Protein AF-A0A1Q3AMD6-F1 (afdb_monomer_lite)

Structure (mmCIF, N/CA/C/O backbone):
data_AF-A0A1Q3AMD6-F1
#
_entry.id   AF-A0A1Q3AMD6-F1
#
loop_
_atom_site.group_PDB
_atom_site.id
_atom_site.type_symbol
_atom_site.label_atom_id
_atom_site.label_alt_id
_atom_site.label_comp_id
_atom_site.label_asym_id
_atom_site.label_entity_id
_atom_site.label_seq_id
_atom_site.pdbx_PDB_ins_code
_atom_site.Cartn_x
_atom_site.Cartn_y
_atom_site.Cartn_z
_atom_site.occupancy
_atom_site.B_iso_or_equiv
_atom_site.auth_seq_id
_atom_site.auth_comp_id
_atom_site.auth_asym_id
_atom_site.auth_atom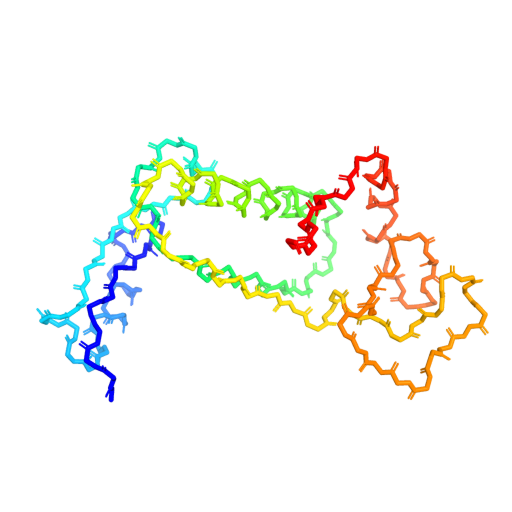_id
_atom_site.pdbx_PDB_model_num
ATOM 1 N N . GLU A 1 1 ? -18.219 3.209 -0.320 1.00 72.12 1 GLU A N 1
ATOM 2 C CA . GLU A 1 1 ? -17.200 2.530 0.516 1.00 72.12 1 GLU A CA 1
ATOM 3 C C . GLU A 1 1 ? -17.534 1.054 0.684 1.00 72.12 1 GLU A C 1
ATOM 5 O O . GLU A 1 1 ? -18.669 0.678 0.427 1.00 72.12 1 GLU A O 1
ATOM 10 N N . LYS A 1 2 ? -16.568 0.212 1.083 1.00 88.62 2 LYS A N 1
ATOM 11 C CA . LYS A 1 2 ? -16.749 -1.252 1.198 1.00 88.62 2 LYS A CA 1
ATOM 12 C C . LYS A 1 2 ? -16.895 -1.769 2.644 1.00 88.62 2 LYS A C 1
ATOM 14 O O . LYS A 1 2 ? -16.823 -2.973 2.854 1.00 88.62 2 LYS A O 1
ATOM 19 N N . GLY A 1 3 ? -17.067 -0.881 3.629 1.00 90.75 3 GLY A N 1
ATOM 20 C CA . GLY A 1 3 ? -17.330 -1.251 5.031 1.00 90.75 3 GLY A CA 1
ATOM 21 C C . GLY A 1 3 ? -16.133 -1.780 5.835 1.00 90.75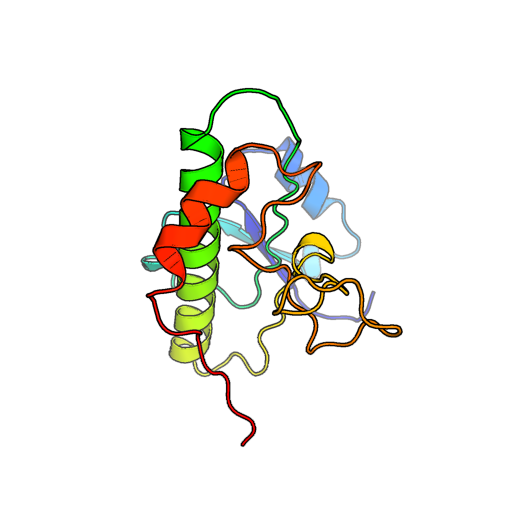 3 GLY A C 1
ATOM 22 O O . GLY A 1 3 ? -16.329 -2.331 6.913 1.00 90.75 3 GLY A O 1
ATOM 23 N N . TYR A 1 4 ? -14.898 -1.631 5.345 1.00 89.38 4 TYR A N 1
ATOM 24 C CA . TYR A 1 4 ? -13.698 -2.060 6.073 1.00 89.38 4 TYR A CA 1
ATOM 25 C C . TYR A 1 4 ? -13.229 -1.005 7.081 1.00 89.38 4 TYR A C 1
ATOM 27 O O . TYR A 1 4 ? -13.234 0.187 6.774 1.00 89.38 4 TYR A O 1
ATOM 35 N N . THR A 1 5 ? -12.747 -1.454 8.242 1.00 92.62 5 THR A N 1
ATOM 36 C CA . THR A 1 5 ? -11.927 -0.632 9.143 1.00 92.62 5 THR A CA 1
ATOM 37 C C . THR A 1 5 ? -10.512 -0.527 8.580 1.00 92.62 5 THR A C 1
ATOM 39 O O . THR A 1 5 ? -9.862 -1.543 8.322 1.00 92.62 5 THR A O 1
ATOM 42 N N . VAL A 1 6 ? -10.031 0.698 8.387 1.00 91.62 6 VAL A N 1
ATOM 43 C CA . VAL A 1 6 ? -8.715 1.004 7.827 1.00 91.62 6 VAL A CA 1
ATOM 44 C C . VAL A 1 6 ? -7.791 1.460 8.946 1.00 91.62 6 VAL A C 1
ATOM 46 O O . VAL A 1 6 ? -8.031 2.466 9.607 1.00 91.62 6 VAL A O 1
ATOM 49 N N . HIS A 1 7 ? -6.709 0.715 9.148 1.00 90.69 7 HIS A N 1
ATOM 50 C CA . HIS A 1 7 ? -5.602 1.140 9.998 1.00 90.69 7 HIS A CA 1
ATOM 51 C C . HIS A 1 7 ? -4.534 1.751 9.094 1.00 90.69 7 HIS A C 1
ATOM 53 O O . HIS A 1 7 ? -3.923 1.029 8.307 1.00 90.69 7 HIS A O 1
ATOM 59 N N . ALA A 1 8 ? -4.337 3.063 9.182 1.00 90.50 8 ALA A N 1
ATOM 60 C CA . ALA A 1 8 ? -3.388 3.798 8.353 1.00 90.50 8 ALA A CA 1
ATOM 61 C C . ALA A 1 8 ? -2.226 4.333 9.193 1.00 90.50 8 ALA A C 1
ATOM 63 O O . ALA A 1 8 ? -2.380 4.639 10.376 1.00 90.50 8 ALA A O 1
ATOM 64 N N . THR A 1 9 ? -1.059 4.460 8.572 1.00 89.00 9 THR A N 1
ATOM 65 C CA . THR A 1 9 ? 0.148 4.991 9.210 1.00 89.00 9 THR A CA 1
ATOM 66 C C . THR A 1 9 ? 0.521 6.346 8.624 1.00 89.00 9 THR A C 1
ATOM 68 O O . THR A 1 9 ? 0.535 6.499 7.403 1.00 89.00 9 THR A O 1
ATOM 71 N N . LEU A 1 10 ? 0.888 7.302 9.477 1.00 90.00 10 LEU A N 1
ATOM 72 C CA . LEU A 1 10 ? 1.539 8.553 9.084 1.00 90.00 10 LEU A CA 1
ATOM 73 C C . LEU A 1 10 ? 2.894 8.669 9.777 1.00 90.00 10 LEU A C 1
ATOM 75 O O . LEU A 1 10 ? 3.048 8.245 10.919 1.00 90.00 10 LEU A O 1
ATOM 79 N N . ARG A 1 11 ? 3.854 9.330 9.125 1.00 87.88 11 ARG A N 1
ATOM 80 C CA . ARG A 1 11 ? 5.160 9.621 9.736 1.00 87.88 11 ARG A CA 1
ATOM 81 C C . ARG A 1 11 ? 5.045 10.552 10.947 1.00 87.88 11 ARG A C 1
ATOM 83 O O . ARG A 1 11 ? 5.779 10.397 11.914 1.00 87.88 11 ARG A O 1
ATOM 90 N N . ASN A 1 12 ? 4.117 11.508 10.902 1.00 88.81 12 ASN A N 1
ATOM 91 C CA . ASN A 1 12 ? 3.904 12.485 11.964 1.00 88.81 12 ASN A CA 1
ATOM 92 C C . ASN A 1 12 ? 2.404 12.759 12.143 1.00 88.81 12 ASN A C 1
ATOM 94 O O . ASN A 1 12 ? 1.777 13.320 11.247 1.00 88.81 12 ASN A O 1
ATOM 98 N N . LEU A 1 13 ? 1.840 12.389 13.296 1.00 91.06 13 LEU A N 1
ATOM 99 C CA . LEU A 1 13 ? 0.444 12.693 13.640 1.00 91.06 13 LEU A CA 1
ATOM 100 C C . LEU A 1 13 ? 0.240 14.144 14.110 1.00 91.06 13 LEU A C 1
ATOM 102 O O . LEU A 1 13 ? -0.897 14.584 14.236 1.00 91.06 13 LEU A O 1
ATOM 106 N N . GLY A 1 14 ? 1.317 14.892 14.362 1.00 93.19 14 GLY A N 1
ATOM 107 C CA . GLY A 1 14 ? 1.265 16.325 14.658 1.00 93.19 14 GLY A CA 1
ATOM 108 C C . GLY A 1 14 ? 1.107 17.215 13.420 1.00 93.19 14 GLY A C 1
ATOM 109 O O . GLY A 1 14 ? 0.896 18.415 13.562 1.00 93.19 14 GLY A O 1
ATOM 110 N N . ASP A 1 15 ? 1.205 16.656 12.209 1.00 93.25 15 ASP A N 1
ATOM 111 C CA . ASP A 1 15 ? 0.948 17.386 10.964 1.00 93.25 15 ASP A CA 1
ATOM 112 C C . ASP A 1 15 ? -0.564 17.458 10.712 1.00 93.25 15 ASP A C 1
ATOM 114 O O . ASP A 1 15 ? -1.136 16.613 10.014 1.00 93.25 15 ASP A O 1
ATOM 118 N N . SER A 1 16 ? -1.213 18.458 11.318 1.00 93.12 16 SER A N 1
ATOM 119 C CA . SER A 1 16 ? -2.667 18.639 11.238 1.00 93.12 16 SER A CA 1
ATOM 120 C C . SER A 1 16 ? -3.158 18.700 9.797 1.00 93.12 16 SER A C 1
ATOM 122 O O . SER A 1 16 ? -4.153 18.068 9.481 1.00 93.12 16 SER A O 1
ATOM 124 N N . SER A 1 17 ? -2.412 19.333 8.886 1.00 94.00 17 SER A N 1
ATOM 125 C CA . SER A 1 17 ? -2.806 19.437 7.476 1.00 94.00 17 SER A CA 1
ATOM 126 C C . SER A 1 17 ? -3.004 18.068 6.809 1.00 94.00 17 SER A C 1
ATOM 128 O O . SER A 1 17 ? -3.997 17.844 6.115 1.00 94.00 17 SER A O 1
ATOM 130 N N . LYS A 1 18 ? -2.092 17.118 7.060 1.00 91.25 18 LYS A N 1
ATOM 131 C CA . LYS A 1 18 ? -2.179 15.755 6.517 1.00 91.25 18 LYS A CA 1
ATOM 132 C C . LYS A 1 18 ? -3.178 14.903 7.282 1.00 91.25 18 LYS A C 1
ATOM 134 O O . LYS A 1 18 ? -3.879 14.099 6.676 1.00 91.25 18 LYS A O 1
ATOM 139 N N . VAL A 1 19 ? -3.238 15.060 8.601 1.00 94.19 19 VAL A N 1
ATOM 140 C CA . VAL A 1 19 ? -4.182 14.315 9.440 1.00 94.19 19 VAL A CA 1
ATOM 141 C C . VAL A 1 19 ? -5.618 14.697 9.100 1.00 94.19 19 VAL A C 1
ATOM 143 O O . VAL A 1 19 ? -6.440 13.806 8.897 1.00 94.19 19 VAL A O 1
ATOM 146 N N . ASP A 1 20 ? -5.905 15.988 8.975 1.00 93.56 20 ASP A N 1
ATOM 147 C CA . ASP A 1 20 ? -7.234 16.513 8.667 1.00 93.56 20 ASP A CA 1
ATOM 148 C C . ASP A 1 20 ? -7.666 16.108 7.257 1.00 93.56 20 ASP A C 1
ATOM 150 O O . ASP A 1 20 ? -8.814 15.714 7.061 1.00 93.56 20 ASP A O 1
ATOM 154 N N . LEU A 1 21 ? -6.738 16.079 6.291 1.00 94.25 21 LEU A N 1
ATOM 155 C CA . LEU A 1 21 ? -7.013 15.542 4.959 1.00 94.25 21 LEU A CA 1
ATOM 156 C C . LEU A 1 21 ? -7.490 14.081 5.018 1.00 94.25 21 LEU A C 1
ATOM 158 O O . LEU A 1 21 ? -8.499 13.747 4.402 1.00 94.25 21 LEU A O 1
ATOM 162 N N . ILE A 1 22 ? -6.813 13.206 5.770 1.00 93.25 22 ILE A N 1
ATOM 163 C CA . ILE A 1 22 ? -7.213 11.790 5.868 1.00 93.25 22 ILE A CA 1
ATOM 164 C C . ILE A 1 22 ? -8.496 11.638 6.701 1.00 93.25 22 ILE A C 1
ATOM 166 O O . ILE A 1 22 ? -9.346 10.813 6.371 1.00 93.25 22 ILE A O 1
ATOM 170 N N . LYS A 1 23 ? -8.681 12.452 7.745 1.00 93.50 23 LYS A N 1
ATOM 171 C CA . LYS A 1 23 ? -9.915 12.469 8.546 1.00 93.50 23 LYS A CA 1
ATOM 172 C C . LYS A 1 23 ? -11.118 13.037 7.795 1.00 93.50 23 LYS A C 1
ATOM 174 O O . LYS A 1 23 ? -12.242 12.715 8.151 1.00 93.50 23 LYS A O 1
ATOM 179 N N . SER A 1 24 ? -10.905 13.831 6.747 1.00 94.00 24 SER A N 1
ATOM 180 C CA . SER A 1 24 ? -11.991 14.328 5.894 1.00 94.00 24 SER A CA 1
ATOM 181 C C . SER A 1 24 ? -12.606 13.250 4.989 1.00 94.00 24 SER A C 1
ATOM 183 O O . SER A 1 24 ? -13.619 13.501 4.334 1.00 94.00 24 SER A O 1
ATOM 185 N N . LEU A 1 25 ? -12.007 12.052 4.929 1.00 92.25 25 LEU A N 1
ATOM 186 C CA . LEU A 1 25 ? -12.554 10.936 4.164 1.00 92.25 25 LEU A CA 1
ATOM 187 C C . LEU A 1 25 ? -13.893 10.466 4.762 1.00 92.25 25 LEU A C 1
ATOM 189 O O . LEU A 1 25 ? -14.058 10.481 5.985 1.00 92.25 25 LEU A O 1
ATOM 193 N N . PRO A 1 26 ? -14.835 9.993 3.925 1.00 92.44 26 PRO A N 1
ATOM 194 C CA . PRO A 1 26 ? -16.094 9.435 4.406 1.00 92.44 26 PRO A CA 1
ATOM 195 C C . PRO A 1 26 ? -15.874 8.369 5.485 1.00 92.44 26 PRO A C 1
ATOM 197 O O . PRO A 1 26 ? -14.958 7.553 5.387 1.00 92.44 26 PRO A O 1
ATOM 200 N N . ASP A 1 27 ? -16.704 8.416 6.528 1.00 92.06 27 ASP A N 1
ATOM 201 C CA . ASP A 1 27 ? -16.728 7.480 7.654 1.00 92.06 27 ASP A CA 1
ATOM 202 C C . ASP A 1 27 ? -15.408 7.301 8.432 1.00 92.06 27 ASP A C 1
ATOM 204 O O . ASP A 1 27 ? -15.270 6.354 9.222 1.00 92.06 27 ASP A O 1
ATOM 208 N N . ALA A 1 28 ? -14.461 8.233 8.282 1.00 91.50 28 ALA A N 1
ATOM 209 C CA . ALA A 1 28 ? -13.196 8.225 9.008 1.00 91.50 28 ALA A CA 1
ATOM 210 C C . ALA A 1 28 ? -13.399 8.153 10.532 1.00 91.50 28 ALA A C 1
ATOM 212 O O . ALA A 1 28 ? -12.754 7.343 11.193 1.00 91.50 28 ALA A O 1
ATOM 213 N N . ASP A 1 29 ? -14.366 8.892 11.082 1.00 91.12 29 ASP A N 1
ATOM 214 C CA . ASP A 1 29 ? -14.637 8.929 12.528 1.00 91.12 29 ASP A CA 1
ATOM 215 C C . ASP A 1 29 ? -15.015 7.566 13.133 1.00 91.12 29 ASP A C 1
ATOM 217 O O . ASP A 1 29 ? -14.838 7.344 14.329 1.00 91.12 29 ASP A O 1
ATOM 221 N N . SER A 1 30 ? -15.529 6.638 12.320 1.00 92.50 30 SER A N 1
ATOM 222 C CA . SER A 1 30 ? -15.977 5.317 12.784 1.00 92.50 30 SER A CA 1
ATOM 223 C C . SER A 1 30 ? -15.055 4.171 12.368 1.00 92.50 30 SER A C 1
ATOM 225 O O . SER A 1 30 ? -15.029 3.128 13.025 1.00 92.50 30 SER A O 1
ATOM 227 N N . ARG A 1 31 ? -14.315 4.327 11.262 1.00 92.25 31 ARG A N 1
ATOM 228 C CA . ARG A 1 31 ? -13.595 3.217 10.618 1.00 92.25 31 ARG A CA 1
ATOM 229 C C . ARG A 1 31 ? -12.134 3.502 10.300 1.00 92.25 31 ARG A C 1
ATOM 231 O O . ARG A 1 31 ? -11.461 2.584 9.837 1.00 92.25 31 ARG A O 1
ATOM 238 N N . LEU A 1 32 ? -11.622 4.702 10.552 1.00 93.88 32 LEU A N 1
ATOM 239 C CA . LEU A 1 32 ? -10.210 5.025 10.373 1.00 93.88 32 LEU A CA 1
ATOM 240 C C . LEU A 1 32 ? -9.490 5.035 11.723 1.00 93.88 32 LEU A C 1
ATOM 242 O O . LEU A 1 32 ? -9.878 5.738 12.651 1.00 93.88 32 LEU A O 1
ATOM 246 N N . VAL A 1 33 ? -8.384 4.299 11.811 1.00 92.62 33 VAL A N 1
ATOM 247 C CA . VAL A 1 33 ? -7.475 4.336 12.962 1.00 92.62 33 VAL A CA 1
ATOM 248 C C . VAL A 1 33 ? -6.095 4.753 12.471 1.00 92.62 33 VAL A C 1
ATOM 250 O O . VAL A 1 33 ? -5.507 4.076 11.626 1.00 92.62 33 VAL A O 1
ATOM 253 N N . LEU A 1 34 ? -5.587 5.874 12.984 1.00 91.81 34 LEU A N 1
ATOM 254 C CA . LEU A 1 34 ? -4.284 6.416 12.603 1.00 91.81 34 LEU A CA 1
ATOM 255 C C . LEU A 1 34 ? -3.202 6.003 13.602 1.00 91.81 34 LEU A C 1
ATOM 257 O O . LEU A 1 34 ? -3.366 6.162 14.809 1.00 91.81 34 LEU A O 1
ATOM 261 N N . PHE A 1 35 ? -2.075 5.530 13.082 1.00 88.75 35 PHE A N 1
ATOM 262 C CA . PHE A 1 35 ? -0.878 5.193 13.846 1.00 88.75 35 PHE A CA 1
ATOM 263 C C . PHE A 1 35 ? 0.295 6.049 13.374 1.00 88.75 35 PHE A C 1
ATOM 265 O O . PHE A 1 35 ? 0.438 6.308 12.178 1.00 88.75 35 PHE A O 1
ATOM 272 N N . GLN A 1 36 ? 1.159 6.464 14.297 1.00 88.56 36 GLN A N 1
ATOM 273 C CA . GLN A 1 36 ? 2.431 7.063 13.914 1.00 88.56 36 GLN A CA 1
ATOM 274 C C . GLN A 1 36 ? 3.446 5.954 13.640 1.00 88.56 36 GLN A C 1
ATOM 276 O O . GLN A 1 36 ? 3.685 5.120 14.513 1.00 88.56 36 GLN A O 1
ATOM 281 N N . ALA A 1 37 ? 4.035 5.935 12.448 1.00 84.75 37 ALA A N 1
ATOM 282 C CA . ALA A 1 37 ? 5.101 5.005 12.097 1.00 84.75 37 ALA A CA 1
ATOM 283 C C . ALA A 1 37 ? 5.990 5.595 11.000 1.00 84.75 37 ALA A C 1
ATOM 285 O O . ALA A 1 37 ? 5.493 6.271 10.097 1.00 84.75 37 ALA A O 1
ATOM 286 N N . ASP A 1 38 ? 7.285 5.296 11.062 1.00 82.06 38 ASP A N 1
ATOM 287 C CA . ASP A 1 38 ? 8.227 5.620 9.996 1.00 82.06 38 ASP A CA 1
ATOM 288 C C . ASP A 1 38 ? 8.706 4.342 9.313 1.00 82.06 38 ASP A C 1
ATOM 290 O O . ASP A 1 38 ? 8.950 3.320 9.956 1.00 82.06 38 ASP A O 1
ATOM 294 N N . ILE A 1 39 ? 8.834 4.405 7.993 1.00 76.69 39 ILE A N 1
ATOM 295 C CA . ILE A 1 39 ? 9.339 3.291 7.199 1.00 76.69 39 ILE A CA 1
ATOM 296 C C . ILE A 1 39 ? 10.828 3.053 7.467 1.00 76.69 39 ILE A C 1
ATOM 298 O O . ILE A 1 39 ? 11.274 1.907 7.485 1.00 76.69 39 ILE A O 1
ATOM 302 N N . ASP A 1 40 ? 11.572 4.122 7.756 1.00 70.12 40 ASP A N 1
ATOM 303 C CA . ASP A 1 40 ? 13.007 4.059 8.027 1.00 70.12 40 ASP A CA 1
ATOM 304 C C . ASP A 1 40 ? 13.308 3.411 9.396 1.00 70.12 40 ASP A C 1
ATOM 306 O O . ASP A 1 40 ? 14.396 2.880 9.612 1.00 70.12 40 ASP A O 1
ATOM 310 N N . THR A 1 41 ? 12.322 3.369 10.303 1.00 67.81 41 THR A N 1
ATOM 311 C CA . THR A 1 41 ? 12.404 2.702 11.617 1.00 67.81 41 THR A CA 1
ATOM 312 C C . THR A 1 41 ? 11.460 1.500 11.736 1.00 67.81 41 THR A C 1
ATOM 314 O O . THR A 1 41 ? 11.215 0.989 12.831 1.00 67.81 41 THR A O 1
ATOM 317 N N . ALA A 1 42 ? 10.951 0.983 10.610 1.00 59.00 42 ALA A N 1
ATOM 318 C CA . ALA A 1 42 ? 9.902 -0.042 10.576 1.00 59.00 42 ALA A CA 1
ATOM 319 C C . ALA A 1 42 ? 10.253 -1.358 11.303 1.00 59.00 42 ALA A C 1
ATOM 321 O O . ALA A 1 42 ? 9.355 -2.111 11.682 1.00 59.00 42 ALA A O 1
ATOM 322 N N . ASN A 1 43 ? 11.531 -1.637 11.573 1.00 53.91 43 ASN A N 1
ATOM 323 C CA . ASN A 1 43 ? 11.939 -2.787 12.390 1.00 53.91 43 ASN A CA 1
ATOM 324 C C . ASN A 1 43 ? 11.433 -2.714 13.845 1.00 53.91 43 ASN A C 1
ATOM 326 O O . ASN A 1 43 ? 11.316 -3.747 14.512 1.00 53.91 43 ASN A O 1
ATOM 330 N N . GLU A 1 44 ? 11.106 -1.517 14.333 1.00 51.28 44 GLU A N 1
ATOM 331 C CA . GLU A 1 44 ? 10.719 -1.263 15.722 1.00 51.28 44 GLU A CA 1
ATOM 332 C C . GLU A 1 44 ? 9.200 -1.322 15.942 1.00 51.28 44 GLU A C 1
ATOM 334 O O . GLU A 1 44 ? 8.738 -1.561 17.062 1.00 51.28 44 GLU A O 1
ATOM 339 N N . SER A 1 45 ? 8.392 -1.158 14.889 1.00 51.09 45 SER A N 1
ATOM 340 C CA . SER A 1 45 ? 6.937 -1.043 15.034 1.00 51.09 45 SER A CA 1
ATOM 341 C C . SER A 1 45 ? 6.213 -2.381 14.818 1.00 51.09 45 SER A C 1
ATOM 343 O O . SER A 1 45 ? 6.327 -3.050 13.792 1.00 51.09 45 SER A O 1
ATOM 345 N N . LYS A 1 46 ? 5.396 -2.778 15.801 1.00 51.59 46 LYS A N 1
ATOM 346 C CA . LYS A 1 46 ? 4.678 -4.070 15.834 1.00 51.59 46 LYS A CA 1
ATOM 347 C C . LYS A 1 46 ? 3.337 -4.081 15.074 1.00 51.59 46 LYS A C 1
ATOM 349 O O . LYS A 1 46 ? 2.572 -5.029 15.228 1.00 51.59 46 LYS A O 1
ATOM 354 N N . GLN A 1 47 ? 2.996 -3.025 14.329 1.00 54.62 47 GLN A N 1
ATOM 355 C CA . GLN A 1 47 ? 1.602 -2.743 13.932 1.00 54.62 47 GLN A CA 1
ATOM 356 C C . GLN A 1 47 ? 1.376 -2.487 12.434 1.00 54.62 47 GLN A C 1
ATOM 358 O O . GLN A 1 47 ? 0.357 -1.914 12.055 1.00 54.62 47 GLN A O 1
ATOM 363 N N . PHE A 1 48 ? 2.254 -2.962 11.553 1.00 53.34 48 PHE A N 1
ATOM 364 C CA . PHE A 1 48 ? 2.000 -2.875 10.113 1.00 53.34 48 PHE A CA 1
ATOM 365 C C . PHE A 1 48 ? 1.032 -3.983 9.679 1.00 53.34 48 PHE A C 1
ATOM 367 O O . PHE A 1 48 ? 1.368 -5.164 9.731 1.00 53.34 48 PHE A O 1
ATOM 374 N N . LYS A 1 49 ? -0.194 -3.614 9.283 1.00 48.97 49 LYS A N 1
ATOM 375 C CA . LYS A 1 49 ? -1.200 -4.562 8.759 1.00 48.97 49 LYS A CA 1
ATOM 376 C C . LYS A 1 49 ? -1.477 -4.409 7.260 1.00 48.97 49 LYS A C 1
ATOM 378 O O . LYS A 1 49 ? -1.968 -5.353 6.652 1.00 48.97 49 LYS A O 1
ATOM 383 N N . ALA A 1 50 ? -1.128 -3.272 6.663 1.00 42.75 50 ALA A N 1
ATOM 384 C CA . ALA A 1 50 ? -1.085 -3.047 5.221 1.00 42.75 50 ALA A CA 1
ATOM 385 C C . ALA A 1 50 ? -0.289 -1.761 4.970 1.00 42.75 50 ALA A C 1
ATOM 387 O O . ALA A 1 50 ? -0.520 -0.771 5.661 1.00 42.75 50 ALA A O 1
ATOM 388 N N . VAL A 1 51 ? 0.644 -1.764 4.018 1.00 46.62 51 VAL A N 1
ATOM 389 C CA . VAL A 1 51 ? 1.365 -0.545 3.634 1.00 46.62 51 VAL A CA 1
ATOM 390 C C . VAL A 1 51 ? 1.360 -0.422 2.121 1.00 46.62 51 VAL A C 1
ATOM 392 O O . VAL A 1 51 ? 1.911 -1.259 1.410 1.00 46.62 51 VAL A O 1
ATOM 395 N N . THR A 1 52 ? 0.745 0.655 1.647 1.00 39.06 52 THR A N 1
ATOM 396 C CA . THR A 1 52 ? 0.893 1.137 0.278 1.00 39.06 52 THR A CA 1
ATOM 397 C C . THR A 1 52 ? 2.148 1.997 0.239 1.00 39.06 52 THR A C 1
ATOM 399 O O . THR A 1 52 ? 2.173 3.090 0.802 1.00 39.06 52 THR A O 1
ATOM 402 N N . LEU A 1 53 ? 3.206 1.496 -0.394 1.00 43.75 53 LEU A N 1
ATOM 403 C CA . LEU A 1 53 ? 4.415 2.273 -0.644 1.00 43.75 53 LEU A CA 1
ATOM 404 C C . LEU A 1 53 ? 4.201 3.091 -1.917 1.00 43.75 53 LEU A C 1
ATOM 406 O O . LEU A 1 53 ? 4.127 2.537 -3.006 1.00 43.75 53 LEU A O 1
ATOM 410 N N . PHE A 1 54 ? 4.052 4.406 -1.768 1.00 38.16 54 PHE A N 1
ATOM 411 C CA . PHE A 1 54 ? 3.929 5.337 -2.888 1.00 38.16 54 PHE A CA 1
ATOM 412 C C . PHE A 1 54 ? 5.211 6.173 -2.962 1.00 38.16 54 PHE A C 1
ATOM 414 O O . PHE A 1 54 ? 5.305 7.243 -2.366 1.00 38.16 54 PHE A O 1
ATOM 421 N N . SER A 1 55 ? 6.239 5.672 -3.649 1.00 41.59 55 SER A N 1
ATOM 422 C CA . SER A 1 55 ? 7.412 6.484 -3.984 1.00 41.59 55 SER A CA 1
ATOM 423 C C . SER A 1 55 ? 7.158 7.171 -5.324 1.00 41.59 55 SER A C 1
ATOM 425 O O . SER A 1 55 ? 7.453 6.616 -6.383 1.00 41.59 55 SER A O 1
ATOM 427 N N . MET A 1 56 ? 6.576 8.371 -5.293 1.00 34.41 56 MET A N 1
ATOM 428 C CA . MET A 1 56 ? 6.568 9.244 -6.466 1.00 34.41 56 MET A CA 1
ATOM 429 C C . MET A 1 56 ? 7.962 9.873 -6.549 1.00 34.41 56 MET A C 1
ATOM 431 O O . MET A 1 56 ? 8.254 10.852 -5.868 1.00 34.41 56 MET A O 1
ATOM 435 N N . LEU A 1 57 ? 8.861 9.229 -7.296 1.00 41.66 57 LEU A N 1
ATOM 436 C CA . LEU A 1 57 ? 10.173 9.784 -7.615 1.00 41.66 57 LEU A CA 1
ATOM 437 C C . LEU A 1 57 ? 9.941 10.989 -8.531 1.00 41.66 57 LEU A C 1
ATOM 439 O O . LEU A 1 57 ? 9.755 10.840 -9.737 1.00 41.66 57 LEU A O 1
ATOM 443 N N .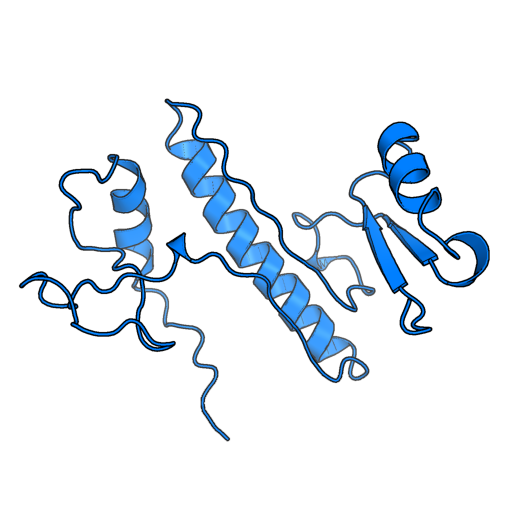 GLN A 1 58 ? 9.903 12.186 -7.948 1.00 36.97 58 GLN A N 1
ATOM 444 C CA . GLN A 1 58 ? 10.054 13.402 -8.730 1.00 36.97 58 GLN A CA 1
ATOM 445 C C . GLN A 1 58 ? 11.487 13.424 -9.256 1.00 36.97 58 GLN A C 1
ATOM 447 O O . GLN A 1 58 ? 12.443 13.459 -8.485 1.00 36.97 58 GLN A O 1
ATOM 452 N N . HIS A 1 59 ? 11.619 13.357 -10.580 1.00 36.88 59 HIS A N 1
ATOM 453 C CA . HIS A 1 59 ? 12.857 13.655 -11.283 1.00 36.88 59 HIS A CA 1
ATOM 454 C C . HIS A 1 59 ? 13.235 15.112 -10.994 1.00 36.88 59 HIS A C 1
ATOM 456 O O . HIS A 1 59 ? 12.782 16.033 -11.667 1.00 36.88 59 HIS A O 1
ATOM 462 N N . THR A 1 60 ? 14.048 15.326 -9.967 1.00 37.31 60 THR A N 1
ATOM 463 C CA . THR A 1 60 ? 14.850 16.538 -9.840 1.00 37.31 60 THR A CA 1
ATOM 464 C C . THR A 1 60 ? 16.288 16.142 -10.102 1.00 37.31 60 THR A C 1
ATOM 466 O O . THR A 1 60 ? 16.888 15.399 -9.325 1.00 37.31 60 THR A O 1
ATOM 469 N N . GLU A 1 61 ? 16.785 16.601 -11.246 1.00 46.44 61 GLU A N 1
ATOM 470 C CA . GLU A 1 61 ? 18.173 16.518 -11.680 1.00 46.44 61 GLU A CA 1
ATOM 471 C C . GLU A 1 61 ? 19.140 16.744 -10.505 1.00 46.44 61 GLU A C 1
ATOM 473 O O . GLU A 1 61 ? 19.019 17.727 -9.774 1.00 46.44 61 GLU A O 1
ATOM 478 N N . SER A 1 62 ? 20.154 15.879 -10.406 1.00 48.66 62 SER A N 1
ATOM 479 C CA . SER A 1 62 ? 21.406 16.100 -9.658 1.00 48.66 62 SER A CA 1
ATOM 480 C C . SER A 1 62 ? 21.474 15.696 -8.179 1.00 48.66 62 SER A C 1
ATOM 482 O O . SER A 1 62 ? 21.778 16.544 -7.352 1.00 48.66 62 SER A O 1
ATOM 484 N N . ASN A 1 63 ? 21.335 14.403 -7.834 1.00 50.06 63 ASN A N 1
ATOM 485 C CA . ASN A 1 63 ? 22.114 13.803 -6.726 1.00 50.06 63 ASN A CA 1
ATOM 486 C C . ASN A 1 63 ? 22.052 12.259 -6.717 1.00 50.06 63 ASN A C 1
ATOM 488 O O . ASN A 1 63 ? 21.139 11.656 -6.150 1.00 50.06 63 ASN A O 1
ATOM 492 N N . HIS A 1 64 ? 23.076 11.604 -7.277 1.00 51.16 64 HIS A N 1
ATOM 493 C CA . HIS A 1 64 ? 23.213 10.134 -7.330 1.00 51.16 64 HIS A CA 1
ATOM 494 C C . HIS A 1 64 ? 23.097 9.450 -5.957 1.00 51.16 64 HIS A C 1
ATOM 496 O O . HIS A 1 64 ? 22.561 8.348 -5.844 1.00 51.16 64 HIS A O 1
ATOM 502 N N . VAL A 1 65 ? 23.561 10.119 -4.898 1.00 53.97 65 VAL A N 1
ATOM 503 C CA . VAL A 1 65 ? 23.497 9.615 -3.519 1.00 53.97 65 VAL A CA 1
ATOM 504 C C . VAL A 1 65 ? 22.052 9.543 -3.015 1.00 53.97 65 VAL A C 1
ATOM 506 O O . VAL A 1 65 ? 21.684 8.580 -2.350 1.00 53.97 65 VAL A O 1
ATOM 509 N N . ILE A 1 66 ? 21.210 10.521 -3.367 1.00 55.81 66 ILE A N 1
ATOM 510 C CA . ILE A 1 66 ? 19.813 10.580 -2.909 1.00 55.81 66 ILE A CA 1
ATOM 511 C C . ILE A 1 66 ? 18.997 9.464 -3.555 1.00 55.81 66 ILE A C 1
ATOM 513 O O . ILE A 1 66 ? 18.242 8.780 -2.864 1.00 55.81 66 ILE A O 1
ATOM 517 N N . LEU A 1 67 ? 19.186 9.226 -4.855 1.00 59.12 67 LEU A N 1
ATOM 518 C CA . LEU A 1 67 ? 18.500 8.138 -5.548 1.00 59.12 67 LEU A CA 1
ATOM 519 C C . LEU A 1 67 ? 18.888 6.772 -4.964 1.00 59.12 67 LEU A C 1
ATOM 521 O O . LEU A 1 67 ? 18.019 5.960 -4.649 1.00 59.12 67 LEU A O 1
ATOM 525 N N . TYR A 1 68 ? 20.185 6.543 -4.749 1.00 59.31 68 TYR A N 1
ATOM 526 C CA . TYR A 1 68 ? 20.694 5.308 -4.157 1.00 59.31 68 TYR A CA 1
ATOM 527 C C . TYR A 1 68 ? 20.126 5.037 -2.758 1.00 59.31 68 TYR A C 1
ATOM 529 O O . TYR A 1 68 ? 19.593 3.955 -2.502 1.00 59.31 68 TYR A O 1
ATOM 537 N N . LEU A 1 69 ? 20.194 6.029 -1.866 1.00 61.34 69 LEU A N 1
ATOM 538 C CA . LEU A 1 69 ? 19.652 5.906 -0.513 1.00 61.34 69 LEU A CA 1
ATOM 539 C C . LEU A 1 69 ? 18.139 5.662 -0.540 1.00 61.34 69 LEU A C 1
ATOM 541 O O . LEU A 1 69 ? 17.641 4.840 0.223 1.00 61.34 69 LEU A O 1
ATOM 545 N N . THR A 1 70 ? 17.423 6.290 -1.476 1.00 66.94 70 THR A N 1
ATOM 546 C CA . THR A 1 70 ? 15.980 6.080 -1.655 1.00 66.94 70 THR A CA 1
ATOM 547 C C . THR A 1 70 ? 15.660 4.639 -2.057 1.00 66.94 70 THR A C 1
ATOM 549 O O . THR A 1 70 ? 14.742 4.042 -1.493 1.00 66.94 70 THR A O 1
ATOM 552 N N . HIS A 1 71 ? 16.425 4.040 -2.978 1.00 69.88 71 HIS A N 1
ATOM 553 C CA . HIS A 1 71 ? 16.240 2.634 -3.355 1.00 69.88 71 HIS A CA 1
ATOM 554 C C . HIS A 1 71 ? 16.486 1.684 -2.181 1.00 69.88 71 HIS A C 1
ATOM 556 O O . HIS A 1 71 ? 15.688 0.773 -1.954 1.00 69.88 71 HIS A O 1
ATOM 562 N N . ILE A 1 72 ? 17.553 1.908 -1.409 1.00 71.75 72 ILE A N 1
ATOM 563 C CA . ILE A 1 72 ? 17.852 1.087 -0.230 1.00 71.75 72 ILE A CA 1
ATOM 564 C C . ILE A 1 72 ? 16.749 1.212 0.817 1.00 71.75 72 ILE A C 1
ATOM 566 O O . ILE A 1 72 ? 16.257 0.185 1.283 1.00 71.75 72 ILE A O 1
ATOM 570 N N . SER A 1 73 ? 16.320 2.432 1.151 1.00 74.25 73 SER A N 1
ATOM 571 C CA . SER A 1 73 ? 15.226 2.654 2.103 1.00 74.25 73 SER A CA 1
ATOM 572 C C . SER A 1 73 ? 13.923 2.007 1.633 1.00 74.25 73 SER A C 1
ATOM 574 O O . SER A 1 73 ? 13.223 1.390 2.435 1.00 74.25 73 SER A O 1
ATOM 576 N N . ALA A 1 74 ? 13.608 2.065 0.335 1.00 77.12 74 ALA A N 1
ATOM 577 C CA . ALA A 1 74 ? 12.415 1.424 -0.213 1.00 77.12 74 ALA A CA 1
ATOM 578 C C . ALA A 1 74 ? 12.455 -0.108 -0.065 1.00 77.12 74 ALA A C 1
ATOM 580 O O . ALA A 1 74 ? 11.472 -0.707 0.377 1.00 77.12 74 ALA A O 1
ATOM 581 N N . ILE A 1 75 ? 13.593 -0.740 -0.381 1.00 81.44 75 ILE A N 1
ATOM 582 C CA . ILE A 1 75 ? 13.783 -2.193 -0.236 1.00 81.44 75 ILE A CA 1
ATOM 583 C C . ILE A 1 75 ? 13.747 -2.595 1.243 1.00 81.44 75 ILE A C 1
ATOM 585 O O . ILE A 1 75 ? 13.036 -3.532 1.613 1.00 81.44 75 ILE A O 1
ATOM 589 N N . ALA A 1 76 ? 14.487 -1.883 2.097 1.00 80.94 76 ALA A N 1
ATOM 590 C CA . ALA A 1 76 ? 14.546 -2.150 3.531 1.00 80.94 76 ALA A CA 1
ATOM 591 C C . ALA A 1 76 ? 13.166 -2.004 4.184 1.00 80.94 76 ALA A C 1
ATOM 593 O O . ALA A 1 76 ? 12.740 -2.884 4.932 1.00 80.94 76 ALA A O 1
ATOM 594 N N . GLY A 1 77 ? 12.436 -0.944 3.837 1.00 81.94 77 GLY A N 1
ATOM 595 C CA . GLY A 1 77 ? 11.080 -0.691 4.299 1.00 81.94 77 GLY A CA 1
ATOM 596 C C . GLY A 1 77 ? 10.098 -1.781 3.883 1.00 81.94 77 GLY A C 1
ATOM 597 O O . GLY A 1 77 ? 9.405 -2.347 4.731 1.00 81.94 77 GLY A O 1
ATOM 598 N N . ALA A 1 78 ? 10.070 -2.127 2.591 1.00 84.44 78 ALA A N 1
ATOM 599 C CA . ALA A 1 78 ? 9.219 -3.201 2.078 1.00 84.44 78 ALA A CA 1
ATOM 600 C C . ALA A 1 78 ? 9.504 -4.540 2.781 1.00 84.44 78 ALA A C 1
ATOM 602 O O . ALA A 1 78 ? 8.570 -5.241 3.180 1.00 84.44 78 ALA A O 1
ATOM 603 N N . ASN A 1 79 ? 10.784 -4.862 3.000 1.00 85.19 79 ASN A N 1
ATOM 604 C CA . ASN A 1 79 ? 11.196 -6.065 3.716 1.00 85.19 79 ASN A CA 1
ATOM 605 C C . ASN A 1 79 ? 10.751 -6.036 5.190 1.00 85.19 79 ASN A C 1
ATOM 607 O O . ASN A 1 79 ? 10.135 -6.988 5.669 1.00 85.19 79 ASN A O 1
ATOM 611 N N . ALA A 1 80 ? 10.969 -4.927 5.902 1.00 84.12 80 ALA A N 1
ATOM 612 C CA . ALA A 1 80 ? 10.542 -4.773 7.294 1.00 84.12 80 ALA A CA 1
ATOM 613 C C . ALA A 1 80 ? 9.023 -4.968 7.458 1.00 84.12 80 ALA A C 1
ATOM 615 O O . ALA A 1 80 ? 8.571 -5.674 8.365 1.00 84.12 80 ALA A O 1
ATOM 616 N N . ILE A 1 81 ? 8.229 -4.417 6.535 1.00 83.88 81 ILE A N 1
ATOM 617 C CA . ILE A 1 81 ? 6.770 -4.583 6.508 1.00 83.88 81 ILE A CA 1
ATOM 618 C C . ILE A 1 81 ? 6.387 -6.043 6.249 1.00 83.88 81 ILE A C 1
ATOM 620 O O . ILE A 1 81 ? 5.547 -6.588 6.971 1.00 83.88 81 ILE A O 1
ATOM 624 N N . ALA A 1 82 ? 7.005 -6.695 5.259 1.00 88.12 82 ALA A N 1
ATOM 625 C CA . ALA A 1 82 ? 6.754 -8.103 4.958 1.00 88.12 82 ALA A CA 1
ATOM 626 C C . ALA A 1 82 ? 7.068 -8.997 6.169 1.00 88.12 82 ALA A C 1
ATOM 628 O O . ALA A 1 82 ? 6.237 -9.811 6.580 1.00 88.12 82 ALA A O 1
ATOM 629 N N . MET A 1 83 ? 8.213 -8.775 6.817 1.00 86.50 83 MET A N 1
ATOM 630 C CA . MET A 1 83 ? 8.610 -9.497 8.026 1.00 86.50 83 MET A CA 1
ATOM 631 C C . MET A 1 83 ? 7.667 -9.228 9.205 1.00 86.50 83 MET A C 1
ATOM 633 O O . MET A 1 83 ? 7.356 -10.144 9.970 1.00 86.50 83 MET A O 1
ATOM 637 N N . SER A 1 84 ? 7.159 -8.002 9.348 1.00 83.12 84 SER A N 1
ATOM 638 C CA . SER A 1 84 ? 6.147 -7.665 10.357 1.00 83.12 84 SER A CA 1
ATOM 639 C C . SER A 1 84 ? 4.831 -8.415 10.111 1.00 83.12 84 SER A C 1
ATOM 641 O O . SER A 1 84 ? 4.273 -9.008 11.039 1.00 83.12 84 SER A O 1
ATOM 643 N N . CYS A 1 85 ? 4.388 -8.506 8.851 1.00 84.50 85 CYS A N 1
ATOM 644 C CA . CYS A 1 85 ? 3.205 -9.278 8.467 1.00 84.50 85 CYS A CA 1
ATOM 645 C C . CYS A 1 85 ? 3.353 -10.760 8.839 1.00 84.50 85 CYS A C 1
ATOM 647 O O . CYS A 1 85 ? 2.460 -11.310 9.491 1.00 84.50 85 CYS A O 1
ATOM 649 N N . VAL A 1 86 ? 4.497 -11.373 8.508 1.00 87.75 86 VAL A N 1
ATOM 650 C CA . VAL A 1 86 ? 4.821 -12.769 8.859 1.00 87.75 86 VAL A CA 1
ATOM 651 C C . VAL A 1 86 ? 4.789 -12.977 10.376 1.00 87.75 86 VAL A C 1
ATOM 653 O O . VAL A 1 86 ? 4.143 -13.903 10.870 1.00 87.75 86 VAL A O 1
ATOM 656 N N . ARG A 1 87 ? 5.425 -12.081 11.142 1.00 87.06 87 ARG A N 1
ATOM 657 C CA . ARG A 1 87 ? 5.458 -12.146 12.615 1.00 87.06 87 ARG A CA 1
ATOM 658 C C . ARG A 1 87 ? 4.079 -11.980 13.250 1.00 87.06 87 ARG A C 1
ATOM 660 O O . ARG A 1 87 ? 3.828 -12.571 14.298 1.00 87.06 87 ARG A O 1
ATOM 667 N N . SER A 1 88 ? 3.192 -11.195 12.637 1.00 84.81 88 SER A N 1
ATOM 668 C CA . SER A 1 88 ? 1.865 -10.897 13.188 1.00 84.81 88 SER A CA 1
ATOM 669 C C . SER A 1 88 ? 0.951 -12.121 13.282 1.00 84.81 88 SER A C 1
ATOM 671 O O . SER A 1 88 ? 0.027 -12.110 14.092 1.00 84.81 88 SER A O 1
ATOM 673 N N . ARG A 1 89 ? 1.151 -13.131 12.417 1.00 86.94 89 ARG A N 1
ATOM 674 C CA . ARG A 1 89 ? 0.276 -14.309 12.227 1.00 86.94 89 ARG A CA 1
ATOM 675 C C . ARG A 1 89 ? -1.216 -14.004 11.987 1.00 86.94 89 ARG A C 1
ATOM 677 O O . ARG A 1 89 ? -2.030 -14.919 11.969 1.00 86.94 89 ARG A O 1
ATOM 684 N N . THR A 1 90 ? -1.587 -12.736 11.797 1.00 87.25 90 THR A N 1
ATOM 685 C CA . THR A 1 90 ? -2.979 -12.285 11.603 1.00 87.25 90 THR A CA 1
ATOM 686 C C . THR A 1 90 ? -3.226 -11.743 10.197 1.00 87.25 90 THR A C 1
ATOM 688 O O . THR A 1 90 ? -4.370 -11.709 9.742 1.00 87.25 90 THR A O 1
ATOM 691 N N . VAL A 1 91 ? -2.166 -11.343 9.488 1.00 87.31 91 VAL A N 1
ATOM 692 C CA . VAL A 1 91 ? -2.234 -10.869 8.102 1.00 87.31 91 VAL A CA 1
ATOM 693 C C . VAL A 1 91 ? -2.428 -12.056 7.157 1.00 87.31 91 VAL A C 1
ATOM 695 O O . VAL A 1 91 ? -1.604 -12.963 7.110 1.00 87.31 91 VAL A O 1
ATOM 698 N N . LYS A 1 92 ? -3.520 -12.036 6.383 1.00 90.75 92 LYS A N 1
ATOM 699 C CA . LYS A 1 92 ? -3.850 -13.083 5.393 1.00 90.75 92 LYS A CA 1
ATOM 700 C C . LYS A 1 92 ? -3.301 -12.799 3.994 1.00 90.75 92 LYS A C 1
ATOM 702 O O . LYS A 1 92 ? -3.184 -13.711 3.185 1.00 90.75 92 LYS A O 1
ATOM 707 N N . ARG A 1 93 ? -3.042 -11.529 3.680 1.00 89.00 93 ARG A N 1
ATOM 708 C CA . ARG A 1 93 ? -2.580 -11.074 2.366 1.00 89.00 93 ARG A CA 1
ATOM 709 C C . ARG A 1 93 ? -1.807 -9.772 2.524 1.00 89.00 93 ARG A C 1
ATOM 711 O O . ARG A 1 93 ? -2.317 -8.844 3.144 1.00 89.00 93 ARG A O 1
ATOM 718 N N . LEU A 1 94 ? -0.626 -9.711 1.919 1.00 86.56 94 LEU A N 1
ATOM 719 C CA . LEU A 1 94 ? 0.123 -8.477 1.707 1.00 86.56 94 LEU A CA 1
ATOM 720 C C . LEU A 1 94 ? -0.075 -8.043 0.253 1.00 86.56 94 LEU A C 1
ATOM 722 O O . LEU A 1 94 ? 0.103 -8.849 -0.656 1.00 86.56 94 LEU A O 1
ATOM 726 N N . ILE A 1 95 ? -0.478 -6.792 0.042 1.00 87.75 95 ILE A N 1
ATOM 727 C CA . ILE A 1 95 ? -0.597 -6.189 -1.288 1.00 87.75 95 ILE A CA 1
ATOM 728 C C . ILE A 1 95 ? 0.460 -5.097 -1.368 1.00 87.75 95 ILE A C 1
ATOM 730 O O . ILE A 1 95 ? 0.441 -4.166 -0.566 1.00 87.75 95 ILE A O 1
ATOM 734 N N . TYR A 1 96 ? 1.377 -5.230 -2.321 1.00 84.56 96 TYR A N 1
ATOM 735 C CA . TYR A 1 96 ? 2.424 -4.253 -2.586 1.00 84.56 96 TYR A CA 1
ATOM 736 C C . TYR A 1 96 ? 2.062 -3.441 -3.829 1.00 84.56 96 TYR A C 1
ATOM 738 O O . TYR A 1 96 ? 1.642 -3.999 -4.841 1.00 84.56 96 TYR A O 1
ATOM 746 N N . THR A 1 97 ? 2.201 -2.120 -3.745 1.00 84.06 97 THR A N 1
ATOM 747 C CA . THR A 1 97 ? 2.006 -1.229 -4.895 1.00 84.06 97 THR A CA 1
ATOM 748 C C . THR A 1 97 ? 3.357 -1.000 -5.555 1.00 84.06 97 THR A C 1
ATOM 750 O O . THR A 1 97 ? 4.191 -0.273 -5.026 1.00 84.06 97 THR A O 1
ATOM 753 N N . ALA A 1 98 ? 3.571 -1.668 -6.685 1.00 85.06 98 ALA A N 1
ATOM 754 C CA . ALA A 1 98 ? 4.724 -1.456 -7.550 1.00 85.06 98 ALA A CA 1
ATOM 755 C C . ALA A 1 98 ? 4.418 -0.381 -8.612 1.00 85.06 98 ALA A C 1
ATOM 757 O O . ALA A 1 98 ? 3.322 0.177 -8.659 1.00 85.06 98 ALA A O 1
ATOM 758 N N . SER A 1 99 ? 5.387 -0.107 -9.485 1.00 81.00 99 SER A N 1
ATOM 759 C CA . SER A 1 99 ? 5.247 0.814 -10.616 1.00 81.00 99 SER A CA 1
ATOM 760 C C . SER A 1 99 ? 5.546 0.099 -11.927 1.00 81.00 99 SER A C 1
ATOM 762 O O . SER A 1 99 ? 6.427 -0.758 -11.970 1.00 81.00 99 SER A O 1
ATOM 764 N N . VAL A 1 100 ? 4.888 0.522 -13.011 1.00 81.19 100 VAL A N 1
ATOM 765 C CA . VAL A 1 100 ? 5.184 0.055 -14.378 1.00 81.19 100 VAL A CA 1
ATOM 766 C C . VAL A 1 100 ? 6.626 0.358 -14.793 1.00 81.19 100 VAL A C 1
ATOM 768 O O . VAL A 1 100 ? 7.150 -0.288 -15.685 1.00 81.19 100 VAL A O 1
ATOM 771 N N . ALA A 1 101 ? 7.302 1.295 -14.115 1.00 79.44 101 ALA A N 1
ATOM 772 C CA . ALA A 1 101 ? 8.725 1.570 -14.316 1.00 79.44 101 ALA A CA 1
ATOM 773 C C . ALA A 1 101 ? 9.632 0.365 -13.988 1.00 79.44 101 ALA A C 1
ATOM 775 O O . ALA A 1 101 ? 10.764 0.297 -14.465 1.00 79.44 101 ALA A O 1
ATOM 776 N N . ALA A 1 102 ? 9.148 -0.592 -13.187 1.00 82.44 102 ALA A N 1
ATOM 777 C CA . ALA A 1 102 ? 9.840 -1.851 -12.914 1.00 82.44 102 ALA A CA 1
ATOM 778 C C . ALA A 1 102 ? 9.622 -2.914 -14.010 1.00 82.44 102 ALA A C 1
ATOM 780 O O . ALA A 1 102 ? 10.218 -3.987 -13.936 1.00 82.44 102 ALA A O 1
ATOM 781 N N . THR A 1 103 ? 8.800 -2.618 -15.019 1.00 85.12 103 THR A N 1
ATOM 782 C CA . THR A 1 103 ? 8.439 -3.517 -16.115 1.00 85.12 103 THR A CA 1
ATOM 783 C C . THR A 1 103 ? 8.964 -2.958 -17.434 1.00 85.12 103 THR A C 1
ATOM 785 O O . THR A 1 103 ? 8.629 -1.845 -17.831 1.00 85.12 103 THR A O 1
ATOM 788 N N . SER A 1 104 ? 9.754 -3.753 -18.156 1.00 84.25 104 SER A N 1
ATOM 789 C CA . SER A 1 104 ? 10.248 -3.402 -19.488 1.00 84.25 104 SER A CA 1
ATOM 790 C C . SER A 1 104 ? 9.978 -4.542 -20.467 1.00 84.25 104 SER A C 1
ATOM 792 O O . SER A 1 104 ? 10.251 -5.697 -20.132 1.00 84.25 104 SER A O 1
ATOM 794 N N . PRO A 1 105 ? 9.496 -4.258 -21.693 1.00 84.38 105 PRO A N 1
ATOM 795 C CA . PRO A 1 105 ? 9.446 -5.265 -22.743 1.00 84.38 105 PRO A CA 1
ATOM 796 C C . PRO A 1 105 ? 10.840 -5.634 -23.258 1.00 84.38 105 PRO A C 1
ATOM 798 O O . PRO A 1 105 ? 10.943 -6.521 -24.092 1.00 84.38 105 PRO A O 1
ATOM 801 N N . MET A 1 106 ? 11.917 -4.969 -22.831 1.00 83.50 106 MET A N 1
ATOM 802 C CA . MET A 1 106 ? 13.260 -5.261 -23.328 1.00 83.50 106 MET A CA 1
ATOM 803 C C . MET A 1 106 ? 13.657 -6.715 -23.049 1.00 83.50 106 MET A C 1
ATOM 805 O O . MET A 1 106 ? 13.432 -7.239 -21.960 1.00 83.50 106 MET A O 1
ATOM 809 N N . LYS A 1 107 ? 14.237 -7.368 -24.054 1.00 81.69 107 LYS A N 1
ATOM 810 C CA . LYS A 1 107 ? 14.783 -8.720 -23.930 1.00 81.69 107 LYS A CA 1
ATOM 811 C C . LYS A 1 107 ? 16.074 -8.682 -23.113 1.00 81.69 107 LYS A C 1
ATOM 813 O O . LYS A 1 107 ? 16.842 -7.725 -23.211 1.00 81.69 107 LYS A O 1
ATOM 818 N N . ASP A 1 108 ? 16.327 -9.738 -22.343 1.00 75.75 108 ASP A N 1
ATOM 819 C CA . ASP A 1 108 ? 17.488 -9.823 -21.442 1.00 75.75 108 ASP A CA 1
ATOM 820 C C . ASP A 1 108 ? 18.832 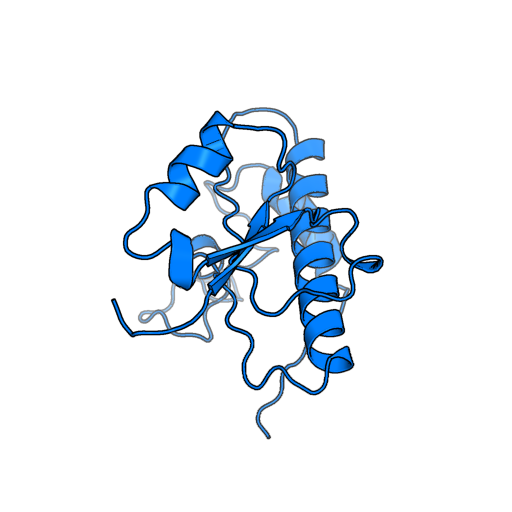-9.749 -22.181 1.00 75.75 108 ASP A C 1
ATOM 822 O O . ASP A 1 108 ? 19.822 -9.268 -21.635 1.00 75.75 108 ASP A O 1
ATOM 826 N N . ASP A 1 109 ? 18.862 -10.192 -23.439 1.00 78.56 109 ASP A N 1
ATOM 827 C CA . ASP A 1 109 ? 20.030 -10.125 -24.322 1.00 78.56 109 ASP A CA 1
ATOM 828 C C . ASP A 1 109 ? 20.257 -8.732 -24.941 1.00 78.56 109 ASP A C 1
ATOM 830 O O . ASP A 1 109 ? 21.208 -8.538 -25.698 1.00 78.56 109 ASP A O 1
ATOM 834 N N . GLY A 1 110 ? 19.387 -7.759 -24.648 1.00 75.25 110 GLY A N 1
ATOM 835 C CA . GLY A 1 110 ? 19.442 -6.411 -25.208 1.00 75.25 110 GLY A CA 1
ATOM 836 C C . GLY A 1 110 ? 19.148 -6.342 -26.711 1.00 75.25 110 GLY A C 1
ATOM 837 O O . GLY A 1 110 ? 19.307 -5.279 -27.306 1.00 75.25 110 GLY A O 1
ATOM 838 N N . SER A 1 111 ? 18.702 -7.437 -27.340 1.00 82.44 111 SER A N 1
ATOM 839 C CA . SER A 1 111 ? 18.487 -7.518 -28.795 1.00 82.44 111 SER A CA 1
ATOM 840 C C . SER A 1 111 ? 17.252 -6.756 -29.291 1.00 82.44 111 SER A C 1
ATOM 842 O O . SER A 1 111 ? 17.020 -6.665 -30.497 1.00 82.44 111 SER A O 1
ATOM 844 N N . GLY A 1 112 ? 16.440 -6.213 -28.381 1.00 84.00 112 GLY A N 1
ATOM 845 C CA . GLY A 1 112 ? 15.241 -5.445 -28.697 1.00 84.00 112 GLY A CA 1
ATOM 846 C C . GLY A 1 112 ? 14.144 -5.645 -27.660 1.00 84.00 112 GLY A C 1
ATOM 847 O O . GLY A 1 112 ? 14.416 -5.871 -26.482 1.00 84.00 112 GLY A O 1
ATOM 848 N N . PHE A 1 113 ? 12.892 -5.576 -28.108 1.00 88.00 113 PHE A N 1
ATOM 849 C CA . PHE A 1 113 ? 11.705 -5.656 -27.259 1.00 88.00 113 PHE A CA 1
ATOM 850 C C . PHE A 1 113 ? 10.900 -6.931 -27.548 1.00 88.00 113 PHE A C 1
ATOM 852 O O . PHE A 1 113 ? 10.910 -7.450 -28.664 1.00 88.00 113 PHE A O 1
ATOM 859 N N . LYS A 1 114 ? 10.241 -7.463 -26.520 1.00 87.06 114 LYS A N 1
ATOM 860 C CA . LYS A 1 114 ? 9.196 -8.482 -26.601 1.00 87.06 114 LYS A CA 1
ATOM 861 C C . LYS A 1 114 ? 7.941 -7.853 -27.207 1.00 87.06 114 LYS A C 1
ATOM 863 O O . LYS A 1 114 ? 7.654 -6.682 -26.964 1.00 87.06 114 LYS A O 1
ATOM 868 N N . ASP A 1 115 ? 7.175 -8.660 -27.934 1.00 90.06 115 ASP A N 1
ATOM 869 C CA . ASP A 1 115 ? 5.929 -8.217 -28.575 1.00 90.06 115 ASP A CA 1
ATOM 870 C C . ASP A 1 115 ? 4.789 -8.002 -27.565 1.00 90.06 115 ASP A C 1
ATOM 872 O O . ASP A 1 115 ? 3.840 -7.268 -27.834 1.00 90.06 115 ASP A O 1
ATOM 876 N N . LEU A 1 116 ? 4.885 -8.639 -26.394 1.00 90.94 116 LEU A N 1
ATOM 877 C CA . LEU A 1 116 ? 3.905 -8.574 -25.314 1.00 90.94 116 LEU A CA 1
ATOM 878 C C . LEU A 1 116 ? 4.605 -8.285 -23.984 1.00 90.94 116 LEU A C 1
ATOM 880 O O . LEU A 1 116 ? 5.690 -8.805 -23.712 1.00 90.94 116 LEU A O 1
ATOM 884 N N . VAL A 1 117 ? 3.959 -7.457 -23.163 1.00 89.88 117 VAL A N 1
ATOM 885 C CA . VAL A 1 117 ? 4.348 -7.195 -21.774 1.00 89.88 117 VAL A CA 1
ATOM 886 C C . VAL A 1 117 ? 3.464 -8.038 -20.864 1.00 89.88 117 VAL A C 1
ATOM 888 O O . VAL A 1 117 ? 2.241 -7.929 -20.930 1.00 89.88 117 VAL A O 1
ATOM 891 N N . ASP A 1 118 ? 4.088 -8.846 -20.012 1.00 91.00 118 ASP A N 1
ATOM 892 C CA . ASP A 1 118 ? 3.433 -9.668 -18.993 1.00 91.00 118 ASP A CA 1
ATOM 893 C C . ASP A 1 118 ? 4.147 -9.530 -17.634 1.00 91.00 118 ASP A C 1
ATOM 895 O O . ASP A 1 118 ? 5.106 -8.768 -17.485 1.00 91.00 118 ASP A O 1
ATOM 899 N N . GLU A 1 119 ? 3.696 -10.264 -16.619 1.00 90.06 119 GLU A N 1
ATOM 900 C CA . GLU A 1 119 ? 4.266 -10.233 -15.267 1.00 90.06 119 GLU A CA 1
ATOM 901 C C . GLU A 1 119 ? 5.690 -10.821 -15.179 1.00 90.06 119 GLU A C 1
ATOM 903 O O . GLU A 1 119 ? 6.325 -10.750 -14.125 1.00 90.06 119 GLU A O 1
ATOM 908 N N . THR A 1 120 ? 6.217 -11.388 -16.271 1.00 88.44 120 THR A N 1
ATOM 909 C CA . THR A 1 120 ? 7.609 -11.860 -16.367 1.00 88.44 120 THR A CA 1
ATOM 910 C C . THR A 1 120 ? 8.561 -10.780 -16.885 1.00 88.44 120 THR A C 1
ATOM 912 O O . THR A 1 120 ? 9.779 -10.964 -16.861 1.00 88.44 120 THR A O 1
ATOM 915 N N . CYS A 1 121 ? 8.036 -9.646 -17.358 1.00 87.81 121 CYS A N 1
ATOM 916 C CA . CYS A 1 121 ? 8.825 -8.507 -17.810 1.00 87.81 121 CYS A CA 1
ATOM 917 C C . CYS A 1 121 ? 9.380 -7.699 -16.632 1.00 87.81 121 CYS A C 1
ATOM 919 O O . CYS A 1 121 ? 8.634 -7.088 -15.868 1.00 87.81 121 CYS A O 1
ATOM 921 N N . TRP A 1 122 ? 10.706 -7.607 -16.557 1.00 85.50 122 TRP A N 1
ATOM 922 C CA . TRP A 1 122 ? 11.421 -6.798 -15.572 1.00 85.50 122 TRP A CA 1
ATOM 923 C C . TRP A 1 122 ? 12.303 -5.777 -16.270 1.00 85.50 122 TRP A C 1
ATOM 925 O O . TRP A 1 122 ? 12.919 -6.080 -17.287 1.00 85.50 122 TRP A O 1
ATOM 935 N N . THR A 1 123 ? 12.384 -4.567 -15.721 1.00 81.31 123 THR A N 1
ATOM 936 C CA . THR A 1 123 ? 13.352 -3.567 -16.177 1.00 81.31 123 THR A CA 1
ATOM 937 C C . THR A 1 123 ? 14.768 -4.071 -15.894 1.00 81.31 123 THR A C 1
ATOM 939 O O . THR A 1 123 ? 15.126 -4.229 -14.722 1.00 81.31 123 THR A O 1
ATOM 942 N N . PRO A 1 124 ? 15.593 -4.329 -16.928 1.00 74.81 124 PRO A N 1
ATOM 943 C CA . PRO A 1 124 ? 16.938 -4.840 -16.719 1.00 74.81 124 PRO A CA 1
ATOM 944 C C . PRO A 1 124 ? 17.796 -3.806 -15.993 1.00 74.81 124 PRO A C 1
ATOM 946 O O . PRO A 1 124 ? 17.875 -2.652 -16.407 1.00 74.81 124 PRO A O 1
ATOM 949 N N . LEU A 1 125 ? 18.482 -4.231 -14.933 1.00 70.81 125 LEU A N 1
ATOM 950 C CA . LEU A 1 125 ? 19.355 -3.349 -14.148 1.00 70.81 125 LEU A CA 1
ATOM 951 C C . LEU A 1 125 ? 20.678 -3.033 -14.869 1.00 70.81 125 LEU A C 1
ATOM 953 O O . LEU A 1 125 ? 21.345 -2.058 -14.538 1.00 70.81 125 LEU A O 1
ATOM 957 N N . HIS A 1 126 ? 21.070 -3.870 -15.837 1.00 61.66 126 HIS A N 1
ATOM 958 C CA . HIS A 1 126 ? 22.411 -3.874 -16.441 1.00 61.66 126 HIS A CA 1
ATOM 959 C C . HIS A 1 126 ? 22.499 -3.332 -17.856 1.00 61.66 126 HIS A C 1
ATOM 961 O O . HIS A 1 126 ? 23.603 -3.047 -18.323 1.00 61.66 126 HIS A O 1
ATOM 967 N N . VAL A 1 127 ? 21.368 -3.197 -18.539 1.00 56.19 127 VAL A N 1
ATOM 968 C CA . VAL A 1 127 ? 21.358 -2.793 -19.941 1.00 56.19 127 VAL A CA 1
ATOM 969 C C . VAL A 1 127 ? 21.407 -1.264 -20.001 1.00 56.19 127 VAL A C 1
ATOM 971 O O . VAL A 1 127 ? 20.540 -0.613 -19.414 1.00 56.19 127 VAL A O 1
ATOM 974 N N . PRO A 1 128 ? 22.412 -0.666 -20.667 1.00 52.97 128 PRO A N 1
ATOM 975 C CA . PRO A 1 128 ? 22.464 0.776 -20.836 1.00 52.97 128 PRO A CA 1
ATOM 976 C C . PRO A 1 128 ? 21.288 1.212 -21.713 1.00 52.97 128 PRO A C 1
ATOM 978 O O . PRO A 1 128 ? 21.244 0.891 -22.899 1.00 52.97 128 PRO A O 1
ATOM 981 N N . PHE A 1 129 ? 20.317 1.933 -21.144 1.00 54.22 129 PHE A N 1
ATOM 982 C CA . PHE A 1 129 ? 19.328 2.610 -21.978 1.00 54.22 129 PHE A CA 1
ATOM 983 C C . PHE A 1 129 ? 20.006 3.810 -22.656 1.00 54.22 129 PHE A C 1
ATOM 985 O O . PHE A 1 129 ? 20.703 4.564 -21.979 1.00 54.22 129 PHE A O 1
ATOM 992 N N . PRO A 1 130 ? 19.747 4.075 -23.947 1.00 46.75 130 PRO A N 1
ATOM 993 C CA . PRO A 1 130 ? 20.206 5.302 -24.607 1.00 46.75 130 PRO A CA 1
ATOM 994 C C . PRO A 1 130 ? 19.579 6.577 -24.004 1.00 46.75 130 PRO A C 1
ATOM 996 O O . PRO A 1 130 ? 20.055 7.676 -24.259 1.00 46.75 130 PRO A O 1
ATOM 999 N N . TYR A 1 131 ? 18.542 6.414 -23.172 1.00 49.34 131 TYR A N 1
ATOM 1000 C CA . TYR A 1 131 ? 17.941 7.442 -22.315 1.00 49.34 131 TYR A CA 1
ATOM 1001 C C . TYR A 1 131 ? 18.045 7.091 -20.818 1.00 49.34 131 TYR A C 1
ATOM 1003 O O . TYR A 1 131 ? 17.341 7.673 -19.994 1.00 49.34 131 TYR A O 1
ATOM 1011 N N . SER A 1 132 ? 18.899 6.122 -20.455 1.00 46.78 132 SER A N 1
ATOM 1012 C CA . SER A 1 132 ? 19.288 5.907 -19.062 1.00 46.78 132 SER A CA 1
ATOM 1013 C C . SER A 1 132 ? 20.057 7.146 -18.667 1.00 46.78 132 SER A C 1
ATOM 1015 O O . SER A 1 132 ? 21.136 7.403 -19.191 1.00 46.78 132 SER A O 1
ATOM 1017 N N . SER A 1 133 ? 19.545 7.894 -17.708 1.00 49.03 133 SER A N 1
ATOM 1018 C CA . SER A 1 133 ? 20.439 8.689 -16.884 1.00 49.03 133 SER A CA 1
ATOM 1019 C C . SER A 1 133 ? 21.475 7.751 -16.244 1.00 49.03 133 SER A C 1
ATOM 1021 O O . SER A 1 133 ? 21.182 6.575 -15.998 1.00 49.03 133 SER A O 1
ATOM 1023 N N . ASP A 1 134 ? 22.672 8.248 -15.927 1.00 49.91 134 ASP A N 1
ATOM 1024 C CA . ASP A 1 134 ? 23.767 7.530 -15.229 1.00 49.91 134 ASP A CA 1
ATOM 1025 C C . ASP A 1 134 ? 23.360 6.925 -13.853 1.00 49.91 134 ASP A C 1
ATOM 1027 O O . ASP A 1 134 ? 24.160 6.403 -13.080 1.00 49.91 134 ASP A O 1
ATOM 1031 N N . HIS A 1 135 ? 22.081 7.020 -13.511 1.00 49.31 135 HIS A N 1
ATOM 1032 C CA . HIS A 1 135 ? 21.386 6.607 -12.308 1.00 49.31 135 HIS A CA 1
ATOM 1033 C C . HIS A 1 135 ? 21.202 5.082 -12.158 1.00 49.31 135 HIS A C 1
ATOM 1035 O O . HIS A 1 135 ? 21.162 4.600 -11.026 1.00 49.31 135 HIS A O 1
ATOM 1041 N N . LEU A 1 136 ? 21.127 4.307 -13.253 1.00 48.47 136 LEU A N 1
ATOM 1042 C CA . LEU A 1 136 ? 20.935 2.841 -13.197 1.00 48.47 136 LEU A CA 1
ATOM 1043 C C . LEU A 1 136 ? 22.240 2.045 -12.984 1.00 48.47 136 LEU A C 1
ATOM 1045 O O . LEU A 1 136 ? 22.191 0.893 -12.557 1.00 48.47 136 LEU A O 1
ATOM 1049 N N . GLU A 1 137 ? 23.411 2.657 -13.197 1.00 46.28 137 GLU A N 1
ATOM 1050 C CA . GLU A 1 137 ? 24.737 2.041 -12.986 1.00 46.28 137 GLU A CA 1
ATOM 1051 C C . GLU A 1 137 ? 24.934 1.525 -11.549 1.00 46.28 137 GLU A C 1
ATOM 1053 O O . GLU A 1 137 ? 25.539 0.477 -11.331 1.00 46.28 137 GLU A O 1
ATOM 1058 N N . VAL A 1 138 ? 24.370 2.213 -10.552 1.00 46.81 138 VAL A N 1
ATOM 1059 C CA . VAL A 1 138 ? 24.506 1.832 -9.138 1.00 46.81 138 VAL A CA 1
ATOM 1060 C C . VAL A 1 138 ? 23.756 0.531 -8.827 1.00 46.81 138 VAL A C 1
ATOM 1062 O O . VAL A 1 138 ? 24.232 -0.269 -8.022 1.00 46.81 138 VAL A O 1
ATOM 1065 N N . LEU A 1 139 ? 22.631 0.268 -9.502 1.00 42.62 139 LEU A N 1
ATOM 1066 C CA . LEU A 1 139 ? 21.836 -0.953 -9.320 1.00 42.62 139 LEU A CA 1
ATOM 1067 C C . LEU A 1 139 ? 22.527 -2.199 -9.899 1.00 42.62 139 LEU A C 1
ATOM 1069 O O . LEU A 1 139 ? 22.283 -3.308 -9.415 1.00 42.62 139 LEU A O 1
ATOM 1073 N N . LYS A 1 140 ? 23.453 -2.029 -10.856 1.00 46.44 140 LYS A N 1
ATOM 1074 C CA . LYS A 1 140 ? 24.250 -3.126 -11.434 1.00 46.44 140 LYS A CA 1
ATOM 1075 C C . LYS A 1 140 ? 24.989 -3.920 -10.353 1.00 46.44 140 LYS A C 1
ATOM 1077 O O . LYS A 1 140 ? 24.971 -5.154 -10.344 1.00 46.44 140 LYS A O 1
ATOM 1082 N N . ASN A 1 141 ? 25.548 -3.227 -9.364 1.00 43.59 141 ASN A N 1
ATOM 1083 C CA . ASN A 1 141 ? 26.311 -3.851 -8.281 1.00 43.59 141 ASN A CA 1
ATOM 1084 C C . ASN A 1 141 ? 25.457 -4.716 -7.329 1.00 43.59 141 ASN A C 1
ATOM 1086 O O . ASN A 1 141 ? 26.011 -5.568 -6.634 1.00 43.59 141 ASN A O 1
ATOM 1090 N N . PHE A 1 142 ? 24.126 -4.561 -7.329 1.00 45.88 142 PHE A N 1
ATOM 1091 C CA . PHE A 1 142 ? 23.220 -5.245 -6.392 1.00 45.88 142 PHE A CA 1
ATOM 1092 C C . PHE A 1 142 ? 22.573 -6.516 -6.936 1.00 45.88 142 PHE A C 1
ATOM 1094 O O . PHE A 1 142 ? 22.077 -7.317 -6.151 1.00 45.88 142 PHE A O 1
ATOM 1101 N N . SER A 1 143 ? 22.659 -6.775 -8.242 1.00 44.22 143 SER A N 1
ATOM 1102 C CA . SER A 1 143 ? 22.205 -8.040 -8.853 1.00 44.22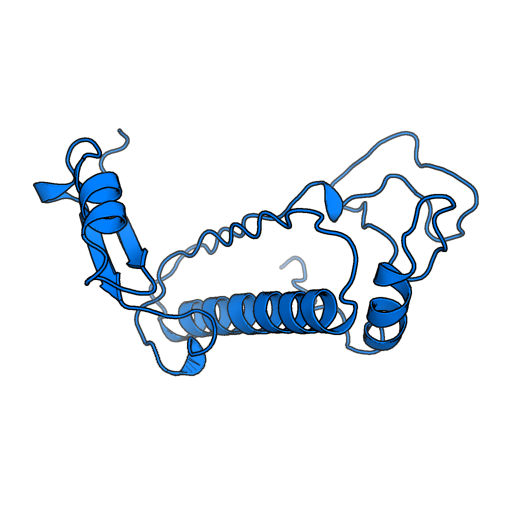 143 SER A CA 1
ATOM 1103 C C . SER A 1 143 ? 22.909 -9.305 -8.325 1.00 44.22 143 SER A C 1
ATOM 1105 O O . SER A 1 143 ? 22.500 -10.419 -8.640 1.00 44.22 143 SER A O 1
ATOM 1107 N N . LYS A 1 144 ? 23.965 -9.147 -7.512 1.00 38.41 144 LYS A N 1
ATOM 1108 C CA . LYS A 1 144 ? 24.641 -10.235 -6.787 1.00 38.41 144 LYS A CA 1
ATOM 1109 C C . LYS A 1 144 ? 23.938 -10.641 -5.486 1.00 38.41 144 LYS A C 1
ATOM 1111 O O . LYS A 1 144 ? 24.319 -11.648 -4.895 1.00 38.41 144 LYS A O 1
ATOM 1116 N N . LEU A 1 145 ? 22.938 -9.886 -5.028 1.00 36.09 145 LEU A N 1
ATOM 1117 C CA . LEU A 1 145 ? 22.041 -10.313 -3.958 1.00 36.09 145 LEU A CA 1
ATOM 1118 C C . LEU A 1 145 ? 20.890 -11.079 -4.603 1.00 36.09 145 LEU A C 1
ATOM 1120 O O . LEU A 1 145 ? 20.203 -10.564 -5.481 1.00 36.09 145 LEU A O 1
ATOM 1124 N N . SER A 1 146 ? 20.736 -12.337 -4.198 1.00 30.23 146 SER A N 1
ATOM 1125 C CA . SER A 1 146 ? 19.749 -13.262 -4.747 1.00 30.23 146 SER A CA 1
ATOM 1126 C C . SER A 1 146 ? 18.352 -12.631 -4.795 1.00 30.23 146 SER A C 1
ATOM 1128 O O . SER A 1 146 ? 17.949 -12.012 -3.803 1.00 30.23 146 SER A O 1
ATOM 1130 N N . PRO A 1 147 ? 17.591 -12.810 -5.891 1.00 35.00 147 PRO A N 1
ATOM 1131 C CA . PRO A 1 147 ? 16.198 -12.392 -5.930 1.00 35.00 147 PRO A CA 1
ATOM 1132 C C . PRO A 1 147 ? 15.448 -13.056 -4.773 1.00 35.00 147 PRO A C 1
ATOM 1134 O O . PRO A 1 147 ? 15.651 -14.239 -4.491 1.00 35.00 147 PRO A O 1
ATOM 1137 N N . LEU A 1 148 ? 14.594 -12.290 -4.091 1.00 33.56 148 LEU A N 1
ATOM 1138 C CA . LEU A 1 148 ? 13.599 -12.841 -3.176 1.00 33.56 148 LEU A CA 1
ATOM 1139 C C . LEU A 1 148 ? 12.685 -13.752 -4.002 1.00 33.56 148 LEU A C 1
ATOM 1141 O O . LEU A 1 148 ? 11.753 -13.292 -4.658 1.00 33.56 148 LEU A O 1
ATOM 1145 N N . SER A 1 149 ? 13.000 -15.044 -4.016 1.00 29.36 149 SER A N 1
ATOM 1146 C CA . SER A 1 149 ? 12.181 -16.069 -4.638 1.00 29.36 149 SER A CA 1
ATOM 1147 C C . SER A 1 149 ? 10.931 -16.274 -3.788 1.00 29.36 149 SER A C 1
ATOM 1149 O O . SER A 1 149 ? 10.923 -17.006 -2.801 1.00 29.36 149 SER A O 1
ATOM 1151 N N . PHE A 1 150 ? 9.837 -15.635 -4.184 1.00 35.06 150 PHE A N 1
ATOM 1152 C CA . PHE A 1 150 ? 8.513 -16.136 -3.841 1.00 35.06 150 PHE A CA 1
ATOM 1153 C C . PHE A 1 150 ? 8.169 -17.191 -4.891 1.00 35.06 150 PHE A C 1
ATOM 1155 O O . PHE A 1 150 ? 7.728 -16.868 -5.991 1.00 35.06 150 PHE A O 1
ATOM 1162 N N . GLY A 1 151 ? 8.494 -18.450 -4.591 1.00 26.73 151 GLY A N 1
ATOM 1163 C CA . GLY A 1 151 ? 8.147 -19.576 -5.458 1.00 26.73 151 GLY A CA 1
ATOM 1164 C C . GLY A 1 151 ? 6.627 -19.766 -5.569 1.00 26.73 151 GLY A C 1
ATOM 1165 O O . GLY A 1 151 ? 5.886 -19.284 -4.706 1.00 26.73 151 GLY A O 1
ATOM 1166 N N . PRO A 1 152 ? 6.136 -20.476 -6.598 1.00 33.06 152 PRO A N 1
ATOM 1167 C CA . PRO A 1 152 ? 4.796 -21.038 -6.555 1.00 33.06 152 PRO A CA 1
ATOM 1168 C C . PRO A 1 152 ? 4.797 -22.250 -5.606 1.00 33.06 152 PRO A C 1
ATOM 1170 O O . PRO A 1 152 ? 5.762 -23.015 -5.583 1.00 33.06 152 PRO A O 1
ATOM 1173 N N . ASN A 1 153 ? 3.739 -22.367 -4.796 1.00 35.16 153 ASN A N 1
ATOM 1174 C CA . ASN A 1 153 ? 3.497 -23.500 -3.891 1.00 35.16 153 ASN A CA 1
ATOM 1175 C C . ASN A 1 153 ? 3.436 -24.839 -4.631 1.00 35.16 153 ASN A C 1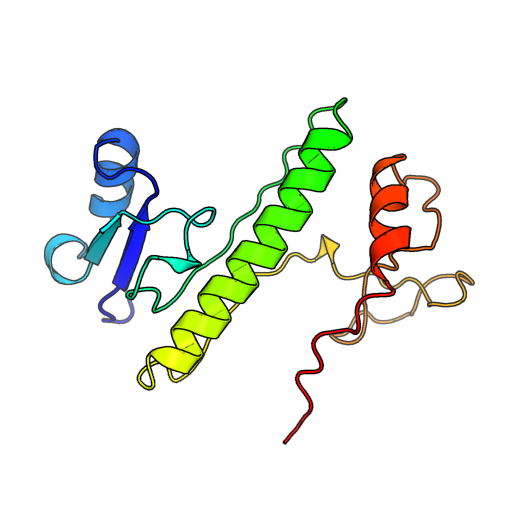
ATOM 1177 O O . ASN A 1 153 ? 2.839 -24.860 -5.732 1.00 35.16 153 ASN A O 1
#

Organism: Cephalotus follicularis (NCBI:txid3775)

Secondary structure (DSSP, 8-state):
-----EEEEES-TT-HHHHHHHHTSTTHHHHEEEEE--STTTTS-S--S-----------SS-HHHHHHHHHHHHHHHHHHHHHHHHHS----------GGG---B-TTSS-B-SS--TT----SSS--TT--TTSHHHHTTTTSPP------

pLDDT: mean 71.19, std 20.68, range [26.73, 94.25]

Sequence (153 aa):
EKGYTVHATLRNLGDSSKVDLIKSLPDADSRLVLFQADIDTANESKQFKAVTLFSMLQHTESNHVILYLTHISAIAGANAIAMSCVRSRTVKRLIYTASVAATSPMKDDGSGFKDLVDETCWTPLHVPFPYSSDHLEVLKNFSKLSPLSFGPN

Radius of gyration: 18.76 Å; chains: 1; bounding box: 44×43×45 Å

Foldseek 3Di:
DPPAQDEEEDQDPVPCVVVVVQCPDPPCVPRYHYDHDDLQPLLPDLDQQADEDDPPPDPDPDDLVVLVVVVVSVVSSVVSSVVSLVVNVPHPDYDYDDDCLQFAQQDPVNPGGHPDTDPVGGDDLPDDDPPDDPNSVVVVVVPVPDPPDPDDD

InterPro domains:
  IPR036291 NAD(P)-binding domain superfamily [SSF51735] (1-132)
  IPR050425 NAD(P)-dependent dehydratase-like [PTHR10366] (1-126)